Protein AF-A0A412XM44-F1 (afdb_monomer_lite)

Organism: Bacteroides uniformis (NCBI:txid820)

pLDDT: mean 81.55, std 17.1, range [36.59, 97.81]

Foldseek 3Di:
DDDPPLPDDDPVRLVVVLVCLVPDDDDQWDDDPPDTRNGVNVVSVVLSVCCVVCPPPVVCSCVNSPD

Structure (mmCIF, N/CA/C/O backbone):
data_AF-A0A412XM44-F1
#
_entry.id   AF-A0A412XM44-F1
#
loop_
_atom_site.group_PDB
_atom_site.id
_atom_site.type_symbol
_atom_site.label_atom_id
_atom_site.label_alt_id
_atom_site.label_comp_id
_atom_site.label_asym_id
_atom_site.label_entity_id
_atom_site.label_seq_id
_atom_site.pdbx_PDB_ins_code
_atom_site.Cartn_x
_atom_site.Cartn_y
_atom_site.Cartn_z
_atom_site.occupancy
_atom_site.B_iso_or_equiv
_atom_site.auth_seq_id
_atom_site.auth_comp_id
_atom_site.auth_asym_id
_atom_site.auth_atom_id
_atom_site.pdbx_PDB_model_num
ATOM 1 N N . MET A 1 1 ? -9.738 -8.775 -29.215 1.00 36.59 1 MET A N 1
ATOM 2 C CA . MET A 1 1 ? -9.228 -9.362 -27.961 1.00 36.59 1 MET A CA 1
ATOM 3 C C . MET A 1 1 ? -8.351 -8.293 -27.356 1.00 36.59 1 MET A C 1
ATOM 5 O O . MET A 1 1 ? -7.375 -7.918 -27.986 1.00 36.59 1 MET A O 1
ATOM 9 N N . THR A 1 2 ? -8.826 -7.670 -26.287 1.00 43.31 2 THR A N 1
ATOM 10 C CA . THR A 1 2 ? -8.259 -6.461 -25.685 1.00 43.31 2 THR A CA 1
ATOM 11 C C . THR A 1 2 ? -6.879 -6.776 -25.114 1.00 43.31 2 THR A C 1
ATOM 13 O O . THR A 1 2 ? -6.768 -7.609 -24.217 1.00 43.31 2 THR A O 1
ATOM 16 N N . GLU A 1 3 ? -5.834 -6.149 -25.662 1.00 47.38 3 GLU A N 1
ATOM 17 C CA . GLU A 1 3 ? -4.529 -6.068 -25.004 1.00 47.38 3 GLU A CA 1
ATOM 18 C C . GLU A 1 3 ? -4.771 -5.491 -23.612 1.00 47.38 3 GLU A C 1
ATOM 20 O O . GLU A 1 3 ? -5.240 -4.366 -23.457 1.00 47.38 3 GLU A O 1
ATOM 25 N N . LYS A 1 4 ? -4.544 -6.316 -22.593 1.00 52.19 4 LYS A N 1
ATOM 26 C CA . LYS A 1 4 ? -4.511 -5.874 -21.209 1.00 52.19 4 LYS A CA 1
ATOM 27 C C . LYS A 1 4 ? -3.274 -4.986 -21.118 1.00 52.19 4 LYS A C 1
ATOM 29 O O . LYS A 1 4 ? -2.167 -5.516 -21.062 1.00 52.19 4 LYS A O 1
ATOM 34 N N . GLU A 1 5 ? -3.453 -3.672 -21.248 1.00 52.25 5 GLU A N 1
ATOM 35 C CA . GLU A 1 5 ? -2.373 -2.700 -21.090 1.00 52.25 5 GLU A CA 1
ATOM 36 C C . GLU A 1 5 ? -1.667 -3.023 -19.774 1.00 52.25 5 GLU A C 1
ATOM 38 O O . GLU A 1 5 ? -2.249 -2.943 -18.692 1.00 52.25 5 GLU A O 1
ATOM 43 N N . ILE A 1 6 ? -0.429 -3.503 -19.871 1.00 56.91 6 ILE A N 1
ATOM 44 C CA . ILE A 1 6 ? 0.401 -3.737 -18.699 1.00 56.91 6 ILE A CA 1
ATOM 45 C C . ILE A 1 6 ? 0.698 -2.336 -18.177 1.00 56.91 6 ILE A C 1
ATOM 47 O O . ILE A 1 6 ? 1.551 -1.650 -18.735 1.00 56.91 6 ILE A O 1
ATOM 51 N N . TYR A 1 7 ? -0.040 -1.886 -17.162 1.00 57.47 7 TYR A N 1
ATOM 52 C CA . TYR A 1 7 ? 0.245 -0.625 -16.487 1.00 57.47 7 TYR A CA 1
ATOM 53 C C . TYR A 1 7 ? 1.642 -0.723 -15.874 1.00 57.47 7 TYR A C 1
ATOM 55 O O . TYR A 1 7 ? 1.820 -1.280 -14.800 1.00 57.47 7 TYR A O 1
ATOM 63 N N . GLN A 1 8 ? 2.665 -0.249 -16.580 1.00 67.38 8 GLN A N 1
ATOM 64 C CA . GLN A 1 8 ? 4.025 -0.228 -16.062 1.00 67.38 8 GLN A CA 1
ATOM 65 C C . GLN A 1 8 ? 4.222 1.079 -15.306 1.00 67.38 8 GLN A C 1
ATOM 67 O O . GLN A 1 8 ? 4.464 2.121 -15.908 1.00 67.38 8 GLN A O 1
ATOM 72 N N . PHE A 1 9 ? 4.099 1.022 -13.982 1.00 76.06 9 PHE A N 1
ATOM 73 C CA . PHE A 1 9 ? 4.571 2.110 -13.133 1.00 76.06 9 PHE A CA 1
ATOM 74 C C . PHE A 1 9 ? 6.101 2.118 -13.143 1.00 76.06 9 PHE A C 1
ATOM 76 O O . PHE A 1 9 ? 6.732 1.071 -12.948 1.00 76.06 9 PHE A O 1
ATOM 83 N N . ASP A 1 10 ? 6.692 3.289 -13.367 1.00 83.94 10 ASP A N 1
ATOM 84 C CA . ASP A 1 10 ? 8.122 3.499 -13.169 1.00 83.94 10 ASP A CA 1
ATOM 85 C C . ASP A 1 10 ? 8.493 3.407 -11.675 1.00 83.94 10 ASP A C 1
ATOM 87 O O . ASP A 1 10 ? 7.638 3.425 -10.782 1.00 83.94 10 ASP A O 1
ATOM 91 N N . GLU A 1 11 ? 9.789 3.279 -11.393 1.00 84.31 11 GLU A N 1
ATOM 92 C CA . GLU A 1 11 ? 10.277 3.030 -10.036 1.00 84.31 11 GLU A CA 1
ATOM 93 C C . GLU A 1 11 ? 9.992 4.183 -9.067 1.00 84.31 11 GLU A C 1
ATOM 95 O O . GLU A 1 11 ? 9.797 3.948 -7.871 1.00 84.31 11 GLU A O 1
ATOM 100 N N . GLU A 1 12 ? 9.956 5.420 -9.557 1.00 89.31 12 GLU A N 1
ATOM 101 C CA . GLU A 1 12 ? 9.637 6.587 -8.739 1.00 89.31 12 GLU A CA 1
ATOM 102 C C . GLU A 1 12 ? 8.157 6.571 -8.349 1.00 89.31 12 GLU A C 1
ATOM 104 O O . GLU A 1 12 ? 7.840 6.650 -7.159 1.00 89.31 12 GLU A O 1
ATOM 109 N N . SER A 1 13 ? 7.275 6.318 -9.317 1.00 89.25 13 SER A N 1
ATOM 110 C CA . SER A 1 13 ? 5.836 6.155 -9.095 1.00 89.25 13 SER A CA 1
ATOM 111 C C . SER A 1 13 ? 5.526 5.068 -8.057 1.00 89.25 13 SER A C 1
ATOM 113 O O . SER A 1 13 ? 4.715 5.277 -7.151 1.00 89.25 13 SER A O 1
ATOM 115 N N . VAL A 1 14 ? 6.201 3.913 -8.121 1.00 88.06 14 VAL A N 1
ATOM 116 C CA . VAL A 1 14 ? 6.011 2.834 -7.131 1.00 88.06 14 VAL A CA 1
ATOM 117 C C . VAL A 1 14 ? 6.477 3.256 -5.735 1.00 88.06 14 VAL A C 1
ATOM 119 O O . VAL A 1 14 ? 5.787 2.993 -4.745 1.00 88.06 14 VAL A O 1
ATOM 122 N N . LYS A 1 15 ? 7.616 3.950 -5.629 1.00 90.00 15 LYS A N 1
ATOM 123 C CA . LYS A 1 15 ? 8.103 4.476 -4.342 1.00 90.00 15 LYS A CA 1
ATOM 124 C C . LYS A 1 15 ? 7.132 5.487 -3.742 1.00 90.00 15 LYS A C 1
ATOM 126 O O . LYS A 1 15 ? 6.929 5.474 -2.526 1.00 90.00 15 LYS A O 1
ATOM 131 N N . ASP A 1 16 ? 6.524 6.332 -4.562 1.00 93.38 16 ASP A N 1
ATOM 132 C CA . ASP A 1 16 ? 5.561 7.329 -4.103 1.00 93.38 16 ASP A CA 1
ATOM 133 C C . ASP A 1 16 ? 4.260 6.697 -3.610 1.00 93.38 16 ASP A C 1
ATOM 135 O O . ASP A 1 16 ? 3.764 7.086 -2.549 1.00 93.38 16 ASP A O 1
ATOM 139 N N . ILE A 1 17 ? 3.773 5.648 -4.278 1.00 91.06 17 ILE A N 1
ATOM 140 C CA . ILE A 1 17 ? 2.630 4.857 -3.796 1.00 91.06 17 ILE A CA 1
ATOM 141 C C . ILE A 1 17 ? 2.941 4.232 -2.431 1.00 91.06 17 ILE A C 1
ATOM 143 O O . ILE A 1 17 ? 2.125 4.325 -1.512 1.00 91.06 17 ILE A O 1
ATOM 147 N N . VAL A 1 18 ? 4.128 3.641 -2.257 1.00 92.56 18 VAL A N 1
ATOM 148 C CA . VAL A 1 18 ? 4.540 3.061 -0.967 1.00 92.56 18 VAL A CA 1
ATOM 149 C C . VAL A 1 18 ? 4.616 4.134 0.124 1.00 92.56 18 VAL A C 1
ATOM 151 O O . VAL A 1 18 ? 4.106 3.927 1.227 1.00 92.56 18 VAL A O 1
ATOM 154 N N . ARG A 1 19 ? 5.205 5.302 -0.163 1.00 94.69 19 ARG A N 1
ATOM 155 C CA . ARG A 1 19 ? 5.283 6.431 0.787 1.00 94.69 19 ARG A CA 1
ATOM 156 C C . ARG A 1 19 ? 3.899 6.939 1.187 1.00 94.69 19 ARG A C 1
ATOM 158 O O . ARG A 1 19 ? 3.648 7.164 2.374 1.00 94.69 19 ARG A O 1
ATOM 165 N N . TRP A 1 20 ? 3.003 7.092 0.216 1.00 95.38 20 TRP A N 1
ATOM 166 C CA . TRP A 1 20 ? 1.616 7.463 0.468 1.00 95.38 20 TRP A CA 1
ATOM 167 C C . TRP A 1 20 ? 0.931 6.422 1.360 1.00 95.38 20 TRP A C 1
ATOM 169 O O . TRP A 1 20 ? 0.401 6.775 2.411 1.00 95.38 20 TRP A O 1
ATOM 179 N N . ALA A 1 21 ? 1.030 5.136 1.024 1.00 93.88 21 ALA A N 1
ATOM 180 C CA . ALA A 1 21 ? 0.381 4.057 1.766 1.00 93.88 21 ALA A CA 1
ATOM 181 C C . ALA A 1 21 ? 0.866 3.944 3.226 1.00 93.88 21 ALA A C 1
ATOM 183 O O . ALA A 1 21 ? 0.086 3.600 4.114 1.00 93.88 21 ALA A O 1
ATOM 184 N N . LEU A 1 22 ? 2.132 4.280 3.503 1.00 92.31 22 LEU A N 1
ATOM 185 C CA . LEU A 1 22 ? 2.685 4.312 4.864 1.00 92.31 22 LEU A CA 1
ATOM 186 C C . LEU A 1 22 ? 2.122 5.445 5.737 1.00 92.31 22 LEU A C 1
ATOM 188 O O . LEU A 1 22 ? 2.163 5.341 6.964 1.00 92.31 22 LEU A O 1
ATOM 192 N N . THR A 1 23 ? 1.630 6.524 5.126 1.00 93.25 23 THR A N 1
ATOM 193 C CA . THR A 1 23 ? 1.173 7.739 5.826 1.00 93.25 23 THR A CA 1
ATOM 194 C C . THR A 1 23 ? -0.330 7.985 5.705 1.00 93.25 23 THR A C 1
ATOM 196 O O . THR A 1 23 ? -0.881 8.807 6.439 1.00 93.25 23 THR A O 1
ATOM 199 N N . ALA A 1 24 ? -1.004 7.256 4.817 1.00 94.50 24 ALA A N 1
ATOM 200 C CA . ALA A 1 24 ? -2.432 7.359 4.595 1.00 94.50 24 ALA A CA 1
ATOM 201 C C . ALA A 1 24 ? -3.230 7.006 5.859 1.00 94.50 24 ALA A C 1
ATOM 203 O O . ALA A 1 24 ? -2.931 6.056 6.591 1.00 94.50 24 ALA A O 1
ATOM 204 N N . GLN A 1 25 ? -4.300 7.763 6.090 1.00 95.62 25 GLN A N 1
ATOM 205 C CA . GLN A 1 25 ? -5.344 7.359 7.023 1.00 95.62 25 GLN A CA 1
ATOM 206 C C . GLN A 1 25 ? -6.200 6.309 6.322 1.00 95.62 25 GLN A C 1
ATOM 208 O O . GLN A 1 25 ? -6.959 6.621 5.407 1.00 95.62 25 GLN A O 1
ATOM 213 N N . LEU A 1 26 ? -6.012 5.055 6.718 1.00 94.81 26 LEU A N 1
ATOM 214 C CA . LEU A 1 26 ? -6.739 3.916 6.172 1.00 94.81 26 LEU A CA 1
ATOM 215 C C . LEU A 1 26 ? -7.985 3.640 7.026 1.00 94.81 26 LEU A C 1
ATOM 217 O O . LEU A 1 26 ? -7.911 3.808 8.250 1.00 94.81 26 LEU A O 1
ATOM 221 N N . PRO A 1 27 ? -9.102 3.205 6.417 1.00 96.31 27 PRO A N 1
ATOM 222 C CA . PRO A 1 27 ? -10.221 2.663 7.179 1.00 96.31 27 PRO A CA 1
ATOM 223 C C . PRO A 1 27 ? -9.788 1.389 7.922 1.00 96.31 27 PRO A C 1
ATOM 225 O O . PRO A 1 27 ? -8.748 0.807 7.618 1.00 96.31 27 PRO A O 1
ATOM 228 N N . GLU A 1 28 ? -10.567 0.965 8.914 1.00 96.44 28 GLU A N 1
ATOM 229 C CA . GLU A 1 28 ? -10.315 -0.294 9.631 1.00 96.44 28 GLU A CA 1
ATOM 230 C C . GLU A 1 28 ? -10.566 -1.501 8.714 1.00 96.44 28 GLU A C 1
ATOM 232 O O . GLU A 1 28 ? -9.695 -2.355 8.548 1.00 96.44 28 GLU A O 1
ATOM 237 N N . GLU A 1 29 ? -11.705 -1.475 8.021 1.00 97.81 29 GLU A N 1
ATOM 238 C CA . GLU A 1 29 ? -12.157 -2.485 7.069 1.00 97.81 29 GLU A CA 1
ATOM 239 C C . GLU A 1 29 ? -12.518 -1.863 5.708 1.00 97.81 29 GLU A C 1
ATOM 241 O O . GLU A 1 29 ? -12.841 -0.674 5.610 1.00 97.81 29 GLU A O 1
ATOM 246 N N . ALA A 1 30 ? -12.451 -2.653 4.635 1.00 95.38 30 ALA A N 1
ATOM 247 C CA . ALA A 1 30 ? -12.842 -2.227 3.292 1.00 95.38 30 ALA A CA 1
ATOM 248 C C . ALA A 1 30 ? -13.321 -3.403 2.433 1.00 95.38 30 ALA A C 1
ATOM 250 O O . ALA A 1 30 ? -12.936 -4.549 2.652 1.00 95.38 30 ALA A O 1
ATOM 251 N N . TYR A 1 31 ? -14.118 -3.101 1.407 1.00 94.19 31 TYR A N 1
ATOM 252 C CA . TYR A 1 31 ? -14.482 -4.061 0.368 1.00 94.19 31 TYR A CA 1
ATOM 253 C C . TYR A 1 31 ? -13.722 -3.749 -0.918 1.00 94.19 31 TYR A C 1
ATOM 255 O O . TYR A 1 31 ? -13.807 -2.636 -1.440 1.00 94.19 31 TYR A O 1
ATOM 263 N N . LEU A 1 32 ? -13.005 -4.741 -1.442 1.00 87.81 32 LEU A N 1
ATOM 264 C CA . LEU A 1 32 ? -12.339 -4.683 -2.738 1.00 87.81 32 LEU A CA 1
ATOM 265 C C . LEU A 1 32 ? -13.091 -5.604 -3.706 1.00 87.81 32 LEU A C 1
ATOM 267 O O . LEU A 1 32 ? -12.863 -6.810 -3.774 1.00 87.81 32 LEU A O 1
ATOM 271 N N . GLY A 1 33 ? -14.072 -5.043 -4.415 1.00 89.88 33 GLY A N 1
ATOM 272 C CA . GLY A 1 33 ? -15.016 -5.843 -5.197 1.00 89.88 33 GLY A CA 1
ATOM 273 C C . GLY A 1 33 ? -15.860 -6.739 -4.286 1.00 89.88 33 GLY A C 1
ATOM 274 O O . GLY A 1 33 ? -16.624 -6.237 -3.466 1.00 89.88 33 GLY A O 1
ATOM 275 N N . SER A 1 34 ? -15.734 -8.061 -4.433 1.00 92.38 34 SER A N 1
ATOM 276 C CA . SER A 1 34 ? -16.401 -9.047 -3.567 1.00 92.38 34 SER A CA 1
ATOM 277 C C . SER A 1 34 ? -15.574 -9.468 -2.347 1.00 92.38 34 SER A C 1
ATOM 279 O O . SER A 1 34 ? -16.072 -10.226 -1.518 1.00 92.38 34 SER A O 1
ATOM 281 N N . GLU A 1 35 ? -14.313 -9.042 -2.250 1.00 91.94 35 GLU A N 1
ATOM 282 C CA . GLU A 1 35 ? -13.432 -9.377 -1.132 1.00 91.94 35 GLU A CA 1
ATOM 283 C C . GLU A 1 35 ? -13.658 -8.420 0.040 1.00 91.94 35 GLU A C 1
ATOM 285 O O . GLU A 1 35 ? -13.683 -7.203 -0.142 1.00 91.94 35 GLU A O 1
ATOM 290 N N . HIS A 1 36 ? -13.800 -8.972 1.245 1.00 96.12 36 HIS A N 1
ATOM 291 C CA . HIS A 1 36 ? -13.851 -8.200 2.480 1.00 96.12 36 HIS A CA 1
ATOM 292 C C . HIS A 1 36 ? -12.487 -8.227 3.176 1.00 96.12 36 HIS A C 1
ATOM 294 O O . HIS A 1 36 ? -12.015 -9.284 3.598 1.00 96.12 36 HIS A O 1
ATOM 300 N N . ILE A 1 37 ? -11.880 -7.054 3.329 1.00 96.75 37 ILE A N 1
ATOM 301 C CA . ILE A 1 37 ? -10.614 -6.847 4.027 1.00 96.75 37 ILE A CA 1
ATOM 302 C C . ILE A 1 37 ? -10.936 -6.325 5.427 1.00 96.75 37 ILE A C 1
ATOM 304 O O . ILE A 1 37 ? -11.228 -5.145 5.594 1.00 96.75 37 ILE A O 1
ATOM 308 N N . ALA A 1 38 ? -10.870 -7.204 6.427 1.00 96.50 38 ALA A N 1
ATOM 309 C CA . ALA A 1 38 ? -11.214 -6.87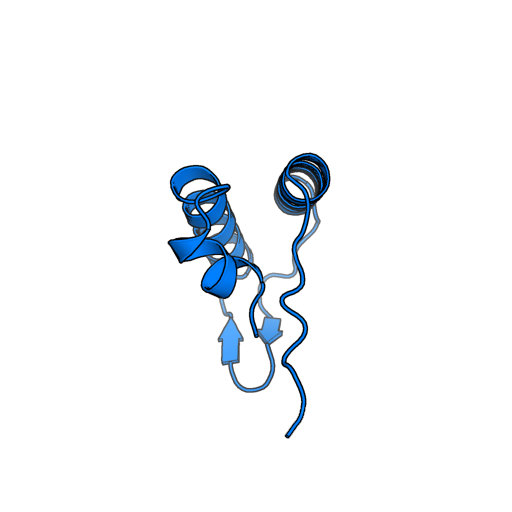7 7.816 1.00 96.50 38 ALA A CA 1
ATOM 310 C C . ALA A 1 38 ? -10.126 -6.084 8.571 1.00 96.50 38 ALA A C 1
ATOM 312 O O . ALA A 1 38 ? -10.420 -5.455 9.579 1.00 96.50 38 ALA A O 1
ATOM 313 N N . ASP A 1 39 ? -8.870 -6.132 8.110 1.00 96.44 39 ASP A N 1
ATOM 314 C CA . ASP A 1 39 ? -7.772 -5.302 8.625 1.00 96.44 39 ASP A CA 1
ATOM 315 C C . ASP A 1 39 ? -6.988 -4.726 7.442 1.00 96.44 39 ASP A C 1
ATOM 317 O O . ASP A 1 39 ? -6.030 -5.318 6.925 1.00 96.44 39 ASP A O 1
ATOM 321 N N . VAL A 1 40 ? -7.421 -3.549 6.990 1.00 95.94 40 VAL A N 1
ATOM 322 C CA . VAL A 1 40 ? -6.826 -2.860 5.836 1.00 95.94 40 VAL A CA 1
ATOM 323 C C . VAL A 1 40 ? -5.373 -2.488 6.110 1.00 95.94 40 VAL A C 1
ATOM 325 O O . VAL A 1 40 ? -4.540 -2.501 5.202 1.00 95.94 40 VAL A O 1
ATOM 328 N N . ARG A 1 41 ? -5.016 -2.203 7.365 1.00 94.62 41 ARG A N 1
ATOM 329 C CA . ARG A 1 41 ? -3.641 -1.852 7.728 1.00 94.62 41 ARG A CA 1
ATOM 330 C C . ARG A 1 41 ? -2.714 -3.054 7.588 1.00 94.62 41 ARG A C 1
ATOM 332 O O . ARG A 1 41 ? -1.599 -2.892 7.088 1.00 94.62 41 ARG A O 1
ATOM 339 N N . ALA A 1 42 ? -3.132 -4.230 8.047 1.00 93.88 42 ALA A N 1
ATOM 340 C CA . ALA A 1 42 ? -2.369 -5.461 7.871 1.00 93.88 42 ALA A CA 1
ATOM 341 C C . ALA A 1 42 ? -2.232 -5.814 6.385 1.00 93.88 42 ALA A C 1
ATOM 343 O O . ALA A 1 42 ? -1.119 -6.092 5.933 1.00 93.88 42 ALA 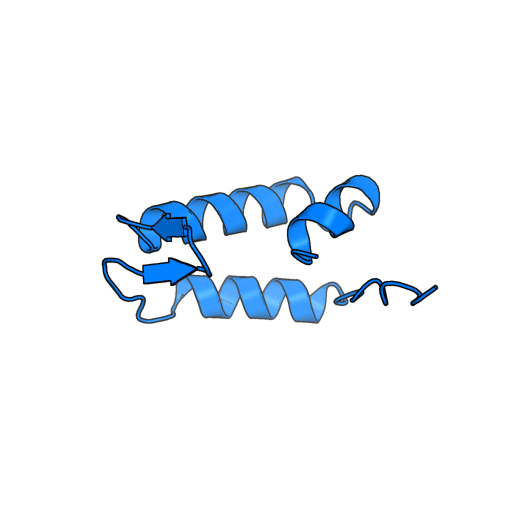A O 1
ATOM 344 N N . TYR A 1 43 ? -3.324 -5.703 5.625 1.00 9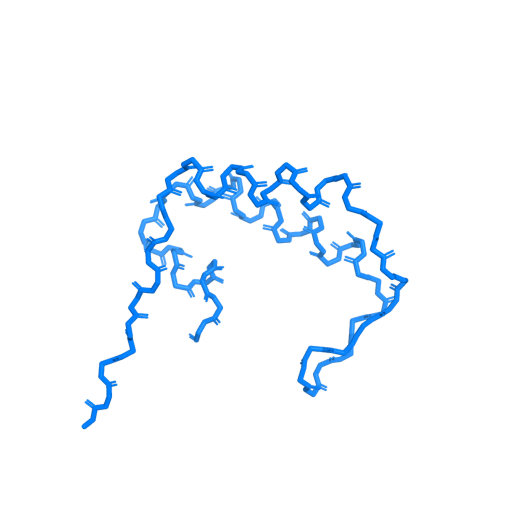3.44 43 TYR A N 1
ATOM 345 C CA . TYR A 1 43 ? -3.335 -5.947 4.184 1.00 93.44 43 TYR A CA 1
ATOM 346 C C . TYR A 1 43 ? -2.336 -5.043 3.441 1.00 93.44 43 TYR A C 1
ATOM 348 O O . TYR A 1 43 ? -1.423 -5.535 2.779 1.00 93.44 43 TYR A O 1
ATOM 356 N N . VAL A 1 44 ? -2.414 -3.721 3.641 1.00 93.19 44 VAL A N 1
ATOM 357 C CA . VAL A 1 44 ? -1.504 -2.750 3.005 1.00 93.19 44 VAL A CA 1
ATOM 358 C C . VAL A 1 44 ? -0.043 -2.989 3.403 1.00 93.19 44 VAL A C 1
ATOM 360 O O . VAL A 1 44 ? 0.849 -2.890 2.560 1.00 93.19 44 VAL A O 1
ATOM 363 N N . LYS A 1 45 ? 0.235 -3.353 4.663 1.00 93.81 45 LYS A N 1
ATOM 364 C CA . LYS A 1 45 ? 1.599 -3.701 5.102 1.00 93.81 45 LYS A CA 1
ATOM 365 C C . LYS A 1 45 ? 2.159 -4.912 4.356 1.00 93.81 45 LYS A C 1
ATOM 367 O O . LYS A 1 45 ? 3.345 -4.910 4.025 1.00 93.81 45 LYS A O 1
ATOM 372 N N . MET A 1 46 ? 1.335 -5.931 4.109 1.00 90.94 46 MET A N 1
ATOM 373 C CA . MET A 1 46 ? 1.739 -7.098 3.322 1.00 90.94 46 MET A CA 1
ATOM 374 C C . MET A 1 46 ? 2.025 -6.702 1.872 1.00 90.94 46 MET A C 1
ATOM 376 O O . MET A 1 46 ? 3.103 -7.015 1.376 1.00 90.94 46 MET A O 1
ATOM 380 N N . SER A 1 47 ? 1.151 -5.909 1.247 1.00 90.50 47 SER A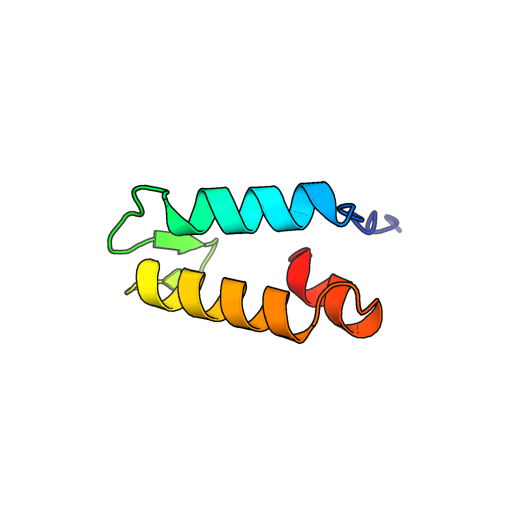 N 1
ATOM 381 C CA . SER A 1 47 ? 1.373 -5.413 -0.118 1.00 90.50 47 SER A CA 1
ATOM 382 C C . SER A 1 47 ? 2.665 -4.596 -0.247 1.00 90.50 47 SER A C 1
ATOM 384 O O . SER A 1 47 ? 3.436 -4.804 -1.178 1.00 90.50 47 SER A O 1
ATOM 386 N N . ILE A 1 48 ? 2.962 -3.709 0.711 1.00 92.50 48 ILE A N 1
ATOM 387 C CA . ILE A 1 48 ? 4.222 -2.944 0.728 1.00 92.50 48 ILE A CA 1
ATOM 388 C C . ILE A 1 48 ? 5.435 -3.872 0.859 1.00 92.50 48 ILE A C 1
ATOM 390 O O . ILE A 1 48 ? 6.458 -3.648 0.211 1.00 92.50 48 ILE A O 1
ATOM 394 N N . ARG A 1 49 ? 5.350 -4.906 1.705 1.00 90.88 49 ARG A N 1
ATOM 395 C CA . ARG A 1 49 ? 6.435 -5.882 1.863 1.00 90.88 49 ARG A CA 1
ATOM 396 C C . ARG A 1 49 ? 6.708 -6.614 0.552 1.00 90.88 49 ARG A C 1
ATOM 398 O O . ARG A 1 49 ? 7.875 -6.743 0.187 1.00 90.88 49 ARG A O 1
ATOM 405 N N . ASP A 1 50 ? 5.661 -7.043 -0.141 1.00 87.50 50 ASP A N 1
ATOM 406 C CA . ASP A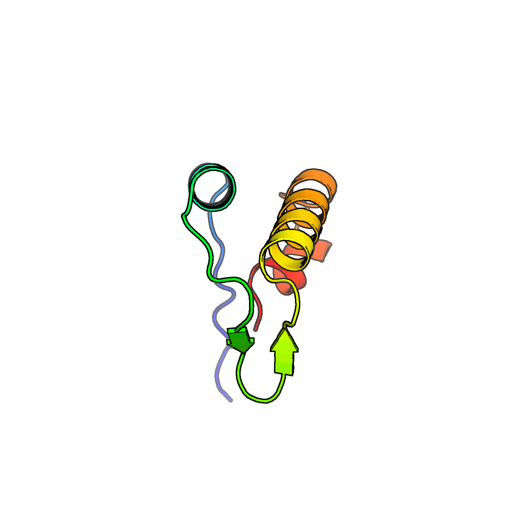 1 50 ? 5.783 -7.743 -1.418 1.00 87.50 50 ASP A CA 1
ATOM 407 C C . ASP A 1 50 ? 6.364 -6.824 -2.497 1.00 87.50 50 ASP A C 1
ATOM 409 O O . ASP A 1 50 ? 7.301 -7.217 -3.191 1.00 87.50 50 ASP A O 1
ATOM 413 N N . ILE A 1 51 ? 5.914 -5.566 -2.572 1.00 88.12 51 ILE A N 1
ATOM 414 C CA . ILE A 1 51 ? 6.498 -4.557 -3.469 1.00 88.12 51 ILE A CA 1
ATOM 415 C C . ILE A 1 51 ? 7.992 -4.372 -3.178 1.00 88.12 51 ILE A C 1
ATOM 417 O O . ILE A 1 51 ? 8.800 -4.426 -4.099 1.00 88.12 51 ILE A O 1
ATOM 421 N N . ASN A 1 52 ? 8.387 -4.210 -1.913 1.00 87.50 52 ASN A N 1
ATOM 422 C CA . ASN A 1 52 ? 9.793 -4.009 -1.543 1.00 87.50 52 ASN A CA 1
ATOM 423 C C . ASN A 1 52 ? 10.679 -5.235 -1.816 1.00 87.50 52 ASN A C 1
ATOM 425 O O . ASN A 1 52 ? 11.882 -5.081 -2.014 1.00 87.50 52 ASN A O 1
ATOM 429 N N . LEU A 1 53 ? 10.113 -6.444 -1.775 1.00 87.62 53 LEU A N 1
ATOM 430 C CA . LEU A 1 53 ? 10.848 -7.680 -2.046 1.00 87.62 53 LEU A CA 1
ATOM 431 C C . LEU A 1 53 ? 10.987 -7.946 -3.548 1.00 87.62 53 LEU A C 1
ATOM 433 O O . LEU A 1 53 ? 11.978 -8.539 -3.980 1.00 87.62 53 LEU A O 1
ATOM 437 N N . HIS A 1 54 ? 9.982 -7.547 -4.325 1.00 83.12 54 HIS A N 1
ATOM 438 C CA . HIS A 1 54 ? 9.827 -8.008 -5.694 1.00 83.12 54 HIS A CA 1
ATOM 439 C C . HIS A 1 54 ? 9.955 -6.917 -6.753 1.00 83.12 54 HIS A C 1
ATOM 441 O O . HIS A 1 54 ? 10.388 -7.233 -7.851 1.00 83.12 54 HIS A O 1
ATOM 447 N N . TYR A 1 55 ? 9.648 -5.653 -6.488 1.00 81.38 55 TYR A N 1
ATOM 448 C CA . TYR A 1 55 ? 9.857 -4.584 -7.468 1.00 81.38 55 TYR A CA 1
ATOM 449 C C . TYR A 1 55 ? 11.349 -4.186 -7.536 1.00 81.38 55 TYR A C 1
ATOM 451 O O . TYR A 1 55 ? 12.002 -4.144 -6.491 1.00 81.38 55 TYR A O 1
ATOM 459 N N . PRO A 1 56 ? 11.933 -3.883 -8.718 1.00 80.44 56 PRO A N 1
ATOM 460 C CA . PRO A 1 56 ? 11.327 -3.783 -10.054 1.00 80.44 56 PRO A CA 1
ATOM 461 C C . PRO A 1 56 ? 11.371 -5.084 -10.875 1.00 80.44 56 PRO A C 1
ATOM 463 O O . PRO A 1 56 ? 11.397 -5.027 -12.104 1.00 80.44 56 PRO A O 1
ATOM 466 N N . ASN A 1 57 ? 11.436 -6.265 -10.248 1.00 80.00 57 ASN A N 1
ATOM 467 C CA . ASN A 1 57 ? 11.532 -7.527 -10.982 1.00 80.00 57 ASN A CA 1
ATOM 468 C C . ASN A 1 57 ? 10.288 -7.729 -11.877 1.00 80.00 57 ASN A C 1
ATOM 470 O O . ASN A 1 57 ? 9.189 -7.947 -11.355 1.00 80.00 57 ASN A O 1
ATOM 474 N N . PRO A 1 58 ? 10.449 -7.752 -13.217 1.00 71.00 58 PRO A N 1
ATOM 475 C CA . PRO A 1 58 ? 9.330 -7.804 -14.156 1.00 71.00 58 PRO A CA 1
ATOM 476 C C . PRO A 1 58 ? 8.420 -9.022 -13.990 1.00 71.00 58 PRO A C 1
ATOM 478 O O . PRO A 1 58 ? 7.246 -8.952 -14.341 1.00 71.00 58 PRO A O 1
ATOM 481 N N . ILE A 1 59 ? 8.941 -10.121 -13.432 1.00 70.94 59 ILE A N 1
ATOM 482 C CA . ILE A 1 59 ? 8.190 -11.360 -13.182 1.00 70.94 59 ILE A CA 1
ATOM 483 C C . ILE A 1 59 ? 7.044 -11.127 -12.185 1.00 70.94 59 ILE A C 1
ATOM 485 O O . ILE A 1 59 ? 6.009 -11.781 -12.270 1.00 70.94 59 ILE A O 1
ATOM 489 N N . TYR A 1 60 ? 7.212 -10.181 -11.262 1.00 67.19 60 TYR A N 1
ATOM 490 C CA . TYR A 1 60 ? 6.251 -9.897 -10.197 1.00 67.19 60 TYR A CA 1
ATOM 491 C C . TYR A 1 60 ? 5.416 -8.640 -10.461 1.00 67.19 60 TYR A C 1
ATOM 493 O O . TYR A 1 60 ? 4.447 -8.387 -9.746 1.00 67.19 60 TYR A O 1
ATOM 501 N N . ASN A 1 61 ? 5.732 -7.876 -11.513 1.00 61.69 61 ASN A N 1
ATOM 502 C CA . ASN A 1 61 ? 5.013 -6.644 -11.838 1.00 61.69 61 ASN A CA 1
ATOM 503 C C . ASN A 1 61 ? 3.528 -6.898 -12.115 1.00 61.69 61 ASN A C 1
ATOM 505 O O . ASN A 1 61 ? 2.711 -6.079 -11.715 1.00 61.69 61 ASN A O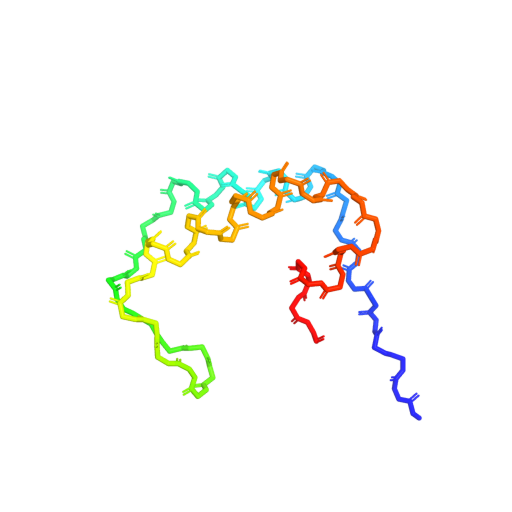 1
ATOM 509 N N . THR A 1 62 ? 3.162 -8.043 -12.706 1.00 56.97 62 THR A N 1
ATOM 510 C CA . THR A 1 62 ? 1.756 -8.418 -12.959 1.00 56.97 62 THR A CA 1
ATOM 511 C C . THR A 1 62 ? 0.937 -8.565 -11.672 1.00 56.97 62 THR A C 1
ATOM 513 O O . THR A 1 62 ? -0.262 -8.309 -11.679 1.00 56.97 62 THR A O 1
ATOM 516 N N . VAL A 1 63 ? 1.585 -8.938 -10.562 1.00 54.69 63 VAL A N 1
ATOM 517 C CA . VAL A 1 63 ? 0.955 -9.077 -9.238 1.00 54.69 63 VAL A CA 1
ATOM 518 C C . VAL A 1 63 ? 0.830 -7.715 -8.546 1.00 54.69 63 VAL A C 1
ATOM 520 O O . VAL A 1 63 ? -0.152 -7.465 -7.857 1.00 54.69 63 VAL A O 1
ATOM 523 N N . ILE A 1 64 ? 1.788 -6.810 -8.775 1.00 56.56 64 ILE A N 1
ATOM 524 C CA . ILE A 1 64 ? 1.796 -5.446 -8.214 1.00 56.56 64 ILE A CA 1
ATOM 525 C C . ILE A 1 64 ? 0.742 -4.553 -8.886 1.00 56.56 64 ILE A C 1
ATOM 527 O O . ILE A 1 64 ? 0.137 -3.711 -8.230 1.00 56.56 64 ILE A O 1
ATOM 531 N N . ILE A 1 65 ? 0.500 -4.747 -10.184 1.00 51.31 65 ILE A N 1
ATOM 532 C CA . ILE A 1 65 ? -0.413 -3.912 -10.984 1.00 51.31 65 ILE A CA 1
ATOM 533 C C . ILE A 1 65 ? -1.865 -4.386 -10.956 1.00 51.31 65 ILE A C 1
ATOM 535 O O . ILE A 1 65 ? -2.690 -3.765 -11.616 1.00 51.31 65 ILE A O 1
ATOM 539 N N . GLY A 1 66 ? -2.174 -5.449 -10.200 1.00 52.16 66 GLY A N 1
ATOM 540 C CA . GLY A 1 66 ? -3.543 -5.867 -9.895 1.00 52.16 66 GLY A CA 1
ATOM 541 C C . GLY A 1 66 ? -4.477 -5.824 -11.104 1.00 52.16 66 GLY A C 1
ATOM 542 O O . GLY A 1 66 ? -5.420 -5.036 -11.126 1.00 52.16 66 GLY A O 1
ATOM 543 N N . LEU A 1 67 ? -4.197 -6.651 -12.112 1.00 42.00 67 LEU A N 1
ATOM 544 C CA . LEU A 1 67 ? -5.067 -6.844 -13.269 1.00 42.00 67 LEU A CA 1
ATOM 545 C C . LEU A 1 67 ? -5.337 -8.321 -13.492 1.00 42.00 67 LEU A C 1
ATOM 547 O O . LEU A 1 67 ? -4.369 -9.059 -13.788 1.00 42.00 67 LEU A O 1
#

InterPro domains:
  IPR054238 Domain of unknown function DUF6965 [PF22292] (12-67)

Secondary structure (DSSP, 8-state):
----------HHHHHHHHHHHHHS---SSEEETTEEES-HHHHHHHHHHHHHHHTT-HHHHHHHTT-

Sequence (67 aa):
MTEKEIYQFDEESVKDIVRWALTAQLPEEAYLGSEHIADVRAYVKMSIRDINLHYPNPIYNTVIIGL

Radius of gyration: 13.18 Å; chains: 1; bounding box: 28×19×38 Å